Protein AF-A0A7C7NBB6-F1 (afdb_monomer)

Sequence (116 aa):
MSGETFSNTNQTSFDSERSFGDFLKWRVTRKEPKTVQIETSDQWKQLGEQSKNYAVWIGHSTYLLNNGDLTILTDPVFSKRASPFSWAGPKRLIAPAISLEELPDIDVITVSHNHY

Secondary structure (DSSP, 8-state):
---------S--TT-----HHHHHHHHHH--PPP-PPPPPP-GGGG--TT--SEEEEEETTEEEEE-SS-EEEES---SSBSSSSSSSSPBPSS--SS-GGG----SEEE---S--

Radius of gyration: 19.9 Å; Cα contacts (8 Å, |Δi|>4): 114; chains: 1; bounding box: 54×22×52 Å

Nearest PDB structures (foldseek):
  4qn9-assembly1_A  TM=8.703E-01  e=1.003E-05  Homo sapiens
  8pc4-assembly1_A  TM=6.330E-01  e=1.842E-05  Homo sapiens

Foldseek 3Di:
DDPDDDDPPPPPPVPPPQDVVNVVCCVVPPDPPDPDPDDQDPVCVVDDPQDAQDWDQQDDQWIFGHHRPFTETEQDDQQQAQDPDNPDHDGDPDHGSAHPVRDDDHPYYDYPDDGD

Structure (mmCIF, N/CA/C/O backbone):
data_AF-A0A7C7NBB6-F1
#
_entry.id   AF-A0A7C7NBB6-F1
#
loop_
_atom_site.group_PDB
_atom_site.id
_atom_site.type_symbol
_atom_site.label_atom_id
_atom_site.label_alt_id
_atom_site.label_comp_id
_atom_site.label_asym_id
_atom_site.label_entity_id
_atom_site.label_seq_id
_atom_site.pdbx_PDB_ins_code
_atom_site.Cartn_x
_atom_site.Cartn_y
_atom_site.Cartn_z
_atom_site.occupancy
_atom_site.B_iso_or_equiv
_atom_site.auth_seq_id
_atom_site.auth_comp_id
_atom_site.auth_asym_id
_atom_site.auth_atom_id
_atom_site.pdbx_PDB_model_num
ATOM 1 N N . MET A 1 1 ? -35.848 -4.047 -24.279 1.00 44.53 1 MET A N 1
ATOM 2 C CA . MET A 1 1 ? -34.780 -3.028 -24.277 1.00 44.53 1 MET A CA 1
ATOM 3 C C . MET A 1 1 ? -33.620 -3.636 -25.039 1.00 44.53 1 MET A C 1
ATOM 5 O O . MET A 1 1 ? -33.182 -4.717 -24.668 1.00 44.53 1 MET A O 1
ATOM 9 N N . SER A 1 2 ? -33.287 -3.064 -26.194 1.00 47.69 2 SER A N 1
ATOM 10 C CA . SER A 1 2 ? -32.276 -3.581 -27.119 1.00 47.69 2 SER A CA 1
ATOM 11 C C . SER A 1 2 ? -30.909 -3.608 -26.444 1.00 47.69 2 SER A C 1
ATOM 13 O O . SER A 1 2 ? -30.524 -2.630 -25.812 1.00 47.69 2 SER A O 1
ATOM 15 N N . GLY A 1 3 ? -30.196 -4.729 -26.562 1.00 54.75 3 GLY A N 1
ATOM 16 C CA . GLY A 1 3 ? -28.809 -4.838 -26.122 1.00 54.75 3 GLY A CA 1
ATOM 17 C C . GLY A 1 3 ? -27.934 -3.950 -26.993 1.00 54.75 3 GLY A C 1
ATOM 18 O O . GLY A 1 3 ? -27.532 -4.347 -28.084 1.00 54.75 3 GLY A O 1
ATOM 19 N N . GLU A 1 4 ? -27.692 -2.728 -26.540 1.00 66.62 4 GLU A N 1
ATOM 20 C CA . GLU A 1 4 ? -26.722 -1.850 -27.172 1.00 66.62 4 GLU A CA 1
ATOM 21 C C . GLU A 1 4 ? -25.325 -2.430 -26.943 1.00 66.62 4 GLU A C 1
ATOM 23 O O . GLU A 1 4 ? -24.928 -2.752 -25.822 1.00 66.62 4 GLU A O 1
ATOM 28 N N . THR A 1 5 ? -24.584 -2.614 -28.035 1.00 64.56 5 THR A N 1
ATOM 29 C CA . THR A 1 5 ? -23.168 -2.966 -27.964 1.00 64.56 5 THR A CA 1
ATOM 30 C C . THR A 1 5 ? -22.423 -1.696 -27.583 1.00 64.56 5 THR A C 1
ATOM 32 O O . THR A 1 5 ? -22.397 -0.738 -28.353 1.00 64.56 5 THR A O 1
ATOM 35 N N . PHE A 1 6 ? -21.844 -1.669 -26.385 1.00 64.31 6 PHE A N 1
ATOM 36 C CA . PHE A 1 6 ? -20.978 -0.576 -25.959 1.00 64.31 6 PHE A CA 1
ATOM 37 C C . PHE A 1 6 ? -19.737 -0.538 -26.864 1.00 64.31 6 PHE A C 1
ATOM 39 O O . PHE A 1 6 ? -18.914 -1.452 -26.838 1.00 64.31 6 PHE A O 1
ATOM 46 N N . SER A 1 7 ? -19.608 0.512 -27.676 1.00 63.19 7 SER A N 1
ATOM 47 C CA . SER A 1 7 ? -18.369 0.837 -28.384 1.00 63.19 7 SER A CA 1
ATOM 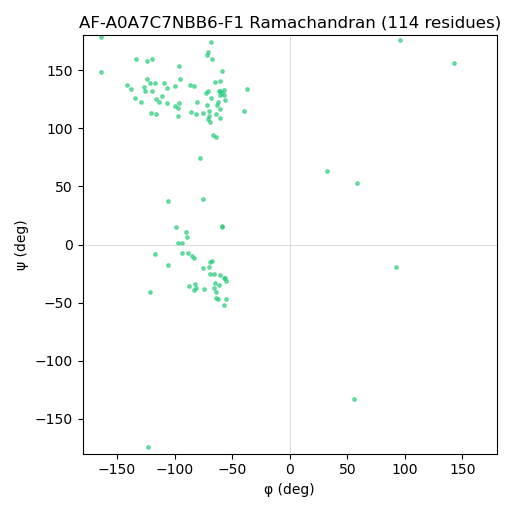48 C C . SER A 1 7 ? -17.629 1.875 -27.557 1.00 63.19 7 SER A C 1
ATOM 50 O O . SER A 1 7 ? -18.174 2.940 -27.281 1.00 63.19 7 SER A O 1
ATOM 52 N N . ASN A 1 8 ? -16.398 1.571 -27.151 1.00 55.88 8 ASN A N 1
ATOM 53 C CA . ASN A 1 8 ? -15.579 2.502 -26.386 1.00 55.88 8 ASN A CA 1
ATOM 54 C C . ASN A 1 8 ? -15.346 3.782 -27.215 1.00 55.88 8 ASN A C 1
ATOM 56 O O . ASN A 1 8 ? -14.658 3.743 -28.232 1.00 55.88 8 ASN A O 1
ATOM 60 N N . THR A 1 9 ? -15.969 4.895 -26.819 1.00 57.78 9 THR A N 1
ATOM 61 C CA . THR A 1 9 ? -15.838 6.205 -27.483 1.00 57.78 9 THR A CA 1
ATOM 62 C C . THR A 1 9 ? -14.609 6.978 -27.030 1.00 57.78 9 THR A C 1
ATOM 64 O O . THR A 1 9 ? -14.249 7.965 -27.668 1.00 57.78 9 THR A O 1
ATOM 67 N N . ASN A 1 10 ? -13.937 6.536 -25.963 1.00 51.19 10 ASN A N 1
ATOM 68 C CA . ASN A 1 10 ? -12.560 6.943 -25.771 1.00 51.19 10 ASN A CA 1
ATOM 69 C C . ASN A 1 10 ? -11.773 6.217 -26.853 1.00 51.19 10 ASN A C 1
ATOM 71 O O . ASN A 1 10 ? -11.587 5.000 -26.770 1.00 51.19 10 ASN A O 1
ATOM 75 N N . GLN A 1 11 ? -11.306 6.967 -27.857 1.00 49.34 11 GLN A N 1
ATOM 76 C CA . GLN A 1 11 ? -10.071 6.600 -28.538 1.00 49.34 11 GLN A CA 1
ATOM 77 C C . GLN A 1 11 ? -9.136 6.110 -27.447 1.00 49.34 11 GLN A C 1
ATOM 79 O O . GLN A 1 11 ? -8.861 6.801 -26.462 1.00 49.34 11 GLN A O 1
ATOM 84 N N . THR A 1 12 ? -8.827 4.830 -27.549 1.00 48.12 12 THR A N 1
ATOM 85 C CA . THR A 1 12 ? -7.961 4.111 -26.648 1.00 48.12 12 THR A CA 1
ATOM 86 C C . THR A 1 12 ? -6.825 5.019 -26.209 1.00 48.12 12 THR A C 1
ATOM 88 O O . THR A 1 12 ? -6.147 5.601 -27.052 1.00 48.12 12 THR A O 1
ATOM 91 N N . SER A 1 13 ? -6.528 5.059 -24.914 1.00 45.78 13 SER A N 1
ATOM 92 C CA . SER A 1 13 ? -5.304 5.652 -24.352 1.00 45.78 13 SER A CA 1
ATOM 93 C C . SER A 1 13 ? -4.002 5.003 -24.885 1.00 45.78 13 SER A C 1
ATOM 95 O O . SER A 1 13 ? -2.933 5.179 -24.311 1.00 45.78 13 SER A O 1
ATOM 97 N N . PHE A 1 14 ? -4.106 4.242 -25.978 1.00 45.81 14 PHE A N 1
ATOM 98 C CA . PHE A 1 14 ? -3.072 3.692 -26.835 1.00 45.81 14 PHE A CA 1
ATOM 99 C C . PHE A 1 14 ? -2.743 4.587 -28.046 1.00 45.81 14 PHE A C 1
ATOM 101 O O . PHE A 1 14 ? -1.816 4.247 -28.772 1.00 45.81 14 PHE A O 1
ATOM 108 N N . ASP A 1 15 ? -3.370 5.759 -28.215 1.00 46.84 15 ASP A N 1
ATOM 109 C CA . ASP A 1 15 ? -2.810 6.853 -29.036 1.00 46.84 15 ASP A CA 1
ATOM 110 C C . ASP A 1 15 ? -1.669 7.571 -28.292 1.00 46.84 15 ASP A C 1
ATOM 112 O O . ASP A 1 15 ? -1.504 8.791 -28.337 1.00 46.84 15 ASP A O 1
ATOM 116 N N . SER A 1 16 ? -0.832 6.821 -27.567 1.00 55.62 16 SER A N 1
ATOM 117 C CA . SER A 1 16 ? 0.473 7.357 -27.231 1.00 55.62 16 SER A CA 1
ATOM 118 C C . SER A 1 16 ? 1.247 7.413 -28.545 1.00 55.62 16 SER A C 1
ATOM 120 O O . SER A 1 16 ? 1.736 6.390 -29.017 1.00 55.62 16 SER A O 1
ATOM 122 N N . GLU A 1 17 ? 1.426 8.603 -29.111 1.00 62.25 17 GLU A N 1
ATOM 123 C CA . GLU A 1 17 ? 2.364 8.890 -30.213 1.00 62.25 17 GLU A CA 1
ATOM 124 C C . GLU A 1 17 ? 3.840 8.555 -29.865 1.00 62.25 17 GLU A C 1
ATOM 126 O O . GLU A 1 17 ? 4.781 9.027 -30.496 1.00 62.25 17 GLU A O 1
ATOM 131 N N . ARG A 1 18 ? 4.081 7.778 -28.805 1.00 66.81 18 ARG A N 1
ATOM 132 C CA . ARG A 1 18 ? 5.385 7.379 -28.296 1.00 66.81 18 ARG A CA 1
ATOM 133 C C . ARG A 1 18 ? 5.696 5.995 -28.841 1.00 66.81 18 ARG A C 1
ATOM 135 O O . ARG A 1 18 ? 5.097 4.998 -28.447 1.00 66.81 18 ARG A O 1
ATOM 142 N N . SER A 1 19 ? 6.670 5.934 -29.733 1.00 82.56 19 SER A N 1
ATOM 143 C CA . SER A 1 19 ? 7.164 4.677 -30.279 1.00 82.56 19 SER A CA 1
ATOM 144 C C . SER A 1 19 ? 7.957 3.879 -29.234 1.00 82.56 19 SER A C 1
ATOM 146 O O . SER A 1 19 ? 8.444 4.408 -28.230 1.00 82.56 19 SER A O 1
ATOM 148 N N . PHE A 1 20 ? 8.201 2.596 -29.514 1.00 81.12 20 PHE A N 1
ATOM 149 C CA . PHE A 1 20 ? 9.175 1.803 -28.753 1.00 81.12 20 PHE A CA 1
ATOM 150 C C . PHE A 1 20 ? 10.574 2.455 -28.739 1.00 81.12 20 PHE A C 1
ATOM 152 O O . PHE A 1 20 ? 11.308 2.347 -27.755 1.00 81.12 20 PHE A O 1
ATOM 159 N N . GLY A 1 21 ? 10.927 3.178 -29.809 1.00 86.31 21 GLY A N 1
ATOM 160 C CA . GLY A 1 21 ? 12.150 3.973 -29.887 1.00 86.31 21 GLY A CA 1
ATOM 161 C C . GLY A 1 21 ? 12.169 5.117 -28.874 1.00 86.31 21 GLY A C 1
ATOM 162 O O . GLY A 1 21 ? 13.183 5.318 -28.208 1.00 86.31 21 GLY A O 1
ATOM 163 N N . ASP A 1 22 ? 11.042 5.805 -28.681 1.00 83.94 22 ASP A N 1
ATOM 164 C CA . ASP A 1 22 ? 10.905 6.856 -27.666 1.00 83.94 22 ASP A CA 1
ATOM 165 C C . ASP A 1 22 ? 11.008 6.296 -26.250 1.00 83.94 22 ASP A C 1
ATOM 167 O O . ASP A 1 22 ? 11.645 6.908 -25.391 1.00 83.94 22 ASP A O 1
ATOM 171 N N . PHE A 1 23 ? 10.459 5.102 -26.015 1.00 81.69 23 PHE A N 1
ATOM 172 C CA . PHE A 1 23 ? 10.635 4.386 -24.754 1.00 81.69 23 PHE A CA 1
ATOM 173 C C . PHE A 1 23 ? 12.107 4.028 -24.498 1.00 81.69 23 PHE A C 1
ATOM 175 O O . PHE A 1 23 ? 12.622 4.277 -23.404 1.00 81.69 23 PHE A O 1
ATOM 182 N N . LEU A 1 24 ? 12.813 3.477 -25.494 1.00 87.31 24 LEU A N 1
ATOM 183 C CA . LEU A 1 24 ? 14.234 3.138 -25.364 1.00 87.31 24 LEU A CA 1
ATOM 184 C C . LEU A 1 24 ? 15.092 4.384 -25.142 1.00 87.31 24 LEU A C 1
ATOM 186 O O . LEU A 1 24 ? 15.931 4.392 -24.241 1.00 87.31 24 LEU A O 1
ATOM 190 N N . LYS A 1 25 ? 14.849 5.439 -25.926 1.00 87.38 25 LYS A N 1
ATOM 191 C CA . LYS A 1 25 ? 15.519 6.733 -25.798 1.00 87.38 25 LYS A CA 1
ATOM 192 C C . LYS A 1 25 ? 15.313 7.291 -24.399 1.00 87.38 25 LYS A C 1
ATOM 194 O O . LYS A 1 25 ? 16.300 7.554 -23.726 1.00 87.38 25 LYS A O 1
ATOM 199 N N . TRP A 1 26 ? 14.070 7.366 -23.917 1.00 86.00 26 TRP A N 1
ATOM 200 C CA . TRP A 1 26 ? 13.773 7.782 -22.545 1.00 86.00 26 TRP A CA 1
ATOM 201 C C . TRP A 1 26 ? 14.516 6.930 -21.517 1.00 86.00 26 TRP A C 1
ATOM 203 O O . TRP A 1 26 ? 15.145 7.475 -20.616 1.00 86.00 26 TRP A O 1
ATOM 213 N N . ARG A 1 27 ? 14.507 5.602 -21.657 1.00 83.25 27 ARG A N 1
ATOM 214 C CA . ARG A 1 27 ? 15.165 4.709 -20.696 1.00 83.25 27 ARG A CA 1
ATOM 215 C C . ARG A 1 27 ? 16.676 4.940 -20.615 1.00 83.25 27 ARG A C 1
ATOM 217 O O . ARG A 1 27 ? 17.231 4.802 -19.531 1.00 83.25 27 ARG A O 1
ATOM 224 N N . VAL A 1 28 ? 17.322 5.284 -21.730 1.00 86.56 28 VAL A N 1
ATOM 225 C CA . VAL A 1 28 ? 18.770 5.547 -21.802 1.00 86.56 28 VAL A CA 1
ATOM 226 C C . VAL A 1 28 ? 19.113 6.977 -21.384 1.00 86.56 28 VAL A C 1
ATOM 228 O O . VAL A 1 28 ? 20.115 7.193 -20.712 1.00 86.56 28 VAL A O 1
ATOM 231 N N . THR A 1 29 ? 18.296 7.961 -21.767 1.00 87.88 29 THR A N 1
ATOM 232 C CA . THR A 1 29 ? 18.584 9.383 -21.527 1.00 87.88 29 THR A CA 1
ATOM 233 C C . THR A 1 29 ? 17.967 9.922 -20.243 1.00 87.88 29 THR A C 1
ATOM 235 O O . THR A 1 29 ? 18.209 11.081 -19.902 1.00 87.88 29 THR A O 1
ATOM 238 N N . ARG A 1 30 ? 17.129 9.146 -19.539 1.00 80.94 30 ARG A N 1
ATOM 239 C CA . ARG A 1 30 ? 16.526 9.599 -18.283 1.00 80.94 30 ARG A CA 1
ATOM 240 C C . ARG A 1 30 ? 17.633 9.933 -17.290 1.00 80.94 30 ARG A C 1
ATOM 242 O O . ARG A 1 30 ? 18.537 9.140 -17.038 1.00 80.94 30 ARG A O 1
ATOM 249 N N . LYS A 1 31 ? 17.532 11.111 -16.687 1.00 79.62 31 LYS A N 1
ATOM 250 C CA . LYS A 1 31 ? 18.347 11.450 -15.529 1.00 79.62 31 LYS A CA 1
ATOM 251 C C . LYS A 1 31 ? 17.845 10.600 -14.372 1.00 79.62 31 LYS A C 1
ATOM 253 O O . LYS A 1 31 ? 16.690 10.747 -13.972 1.00 79.62 31 LYS A O 1
ATOM 258 N N . GLU A 1 32 ? 18.676 9.691 -13.874 1.00 72.25 32 GLU A N 1
ATOM 259 C CA . GLU A 1 32 ? 18.290 8.908 -12.706 1.00 72.25 32 GLU A CA 1
ATOM 260 C C . GLU A 1 32 ? 18.036 9.864 -11.534 1.00 72.25 32 GLU A C 1
ATOM 262 O O . GLU A 1 32 ? 18.863 10.750 -11.272 1.00 72.25 32 GLU A O 1
ATOM 267 N N . PRO A 1 33 ? 16.878 9.753 -10.860 1.00 69.06 33 PRO A N 1
ATOM 268 C CA . PRO A 1 33 ? 16.637 10.551 -9.677 1.00 69.06 33 PRO A CA 1
ATOM 269 C C . PRO A 1 33 ? 17.717 10.200 -8.656 1.00 69.06 33 PRO A C 1
ATOM 271 O O . PRO A 1 33 ? 17.988 9.024 -8.407 1.00 69.06 33 PRO A O 1
ATOM 274 N N . LYS A 1 34 ? 18.344 11.221 -8.062 1.00 72.75 34 LYS A N 1
ATOM 275 C CA . LYS A 1 34 ? 19.189 10.989 -6.892 1.00 72.75 34 LYS A CA 1
ATOM 276 C C . LYS A 1 34 ? 18.287 10.393 -5.823 1.00 72.75 34 LYS A C 1
ATOM 278 O O . LYS A 1 34 ? 17.332 11.042 -5.402 1.00 72.75 34 LYS A O 1
ATOM 283 N N . THR A 1 35 ? 18.575 9.163 -5.424 1.00 66.19 35 THR A N 1
ATOM 284 C CA . THR A 1 35 ? 17.914 8.506 -4.304 1.00 66.19 35 THR A CA 1
ATOM 285 C C . THR A 1 35 ? 18.257 9.284 -3.043 1.00 66.19 35 THR A C 1
ATOM 287 O O . THR A 1 35 ? 19.294 9.079 -2.420 1.00 66.19 35 THR A O 1
ATOM 290 N N . VAL A 1 36 ? 17.396 10.233 -2.693 1.00 70.62 36 VAL A N 1
ATOM 291 C CA . VAL A 1 36 ? 17.338 10.770 -1.341 1.00 70.62 36 VAL A CA 1
ATOM 292 C C . VAL A 1 36 ? 16.719 9.679 -0.484 1.00 70.62 36 VAL A C 1
ATOM 294 O O . VAL A 1 36 ? 15.628 9.189 -0.783 1.00 70.62 36 VAL A O 1
ATOM 297 N N . GLN A 1 37 ? 17.463 9.218 0.518 1.00 68.31 37 GLN A N 1
ATOM 298 C CA . GLN A 1 37 ? 16.890 8.322 1.508 1.00 68.31 37 GLN A CA 1
ATOM 299 C C . GLN A 1 37 ? 15.784 9.095 2.217 1.00 68.31 37 GLN A C 1
ATOM 301 O O . GLN A 1 37 ? 16.021 10.189 2.723 1.00 68.31 37 GLN A O 1
ATOM 306 N N . ILE A 1 38 ? 14.571 8.556 2.184 1.00 74.69 38 ILE A N 1
ATOM 307 C CA . ILE A 1 38 ? 13.510 9.051 3.047 1.00 74.69 38 ILE A CA 1
ATOM 308 C C . ILE A 1 38 ? 13.768 8.410 4.402 1.00 74.69 38 ILE A C 1
ATOM 310 O O . ILE A 1 38 ? 13.870 7.185 4.486 1.00 74.69 38 ILE A O 1
ATOM 314 N N . GLU A 1 39 ? 13.924 9.230 5.434 1.00 78.31 39 GLU A N 1
ATOM 315 C CA . GLU A 1 39 ? 14.035 8.731 6.798 1.00 78.31 39 GLU A CA 1
ATOM 316 C C . GLU A 1 39 ? 12.732 8.021 7.169 1.00 78.31 39 GLU A C 1
ATOM 318 O O . GLU A 1 39 ? 11.644 8.600 7.122 1.00 78.31 39 GLU A O 1
ATOM 323 N N . THR A 1 40 ? 12.836 6.737 7.493 1.00 80.88 40 THR A N 1
ATOM 324 C CA . THR A 1 40 ? 11.711 5.948 7.988 1.00 80.88 40 THR A CA 1
ATOM 325 C C . THR A 1 40 ? 11.565 6.173 9.486 1.00 80.88 40 THR A C 1
ATOM 327 O O . THR A 1 40 ? 12.554 6.157 10.217 1.00 80.88 40 THR A O 1
ATOM 330 N N . SER A 1 41 ? 10.331 6.358 9.948 1.00 86.00 41 SER A N 1
ATOM 331 C CA . SER A 1 41 ? 10.016 6.520 11.366 1.00 86.00 41 SER A CA 1
ATOM 332 C C . SER A 1 41 ? 9.507 5.209 11.957 1.00 86.00 41 SER A C 1
ATOM 334 O O . SER A 1 41 ? 8.638 4.565 11.376 1.00 86.00 41 SER A O 1
ATOM 336 N N . ASP A 1 42 ? 9.992 4.871 13.150 1.00 90.31 42 ASP A N 1
ATOM 337 C CA . ASP A 1 42 ? 9.520 3.738 13.954 1.00 90.31 42 ASP A CA 1
ATOM 338 C C . A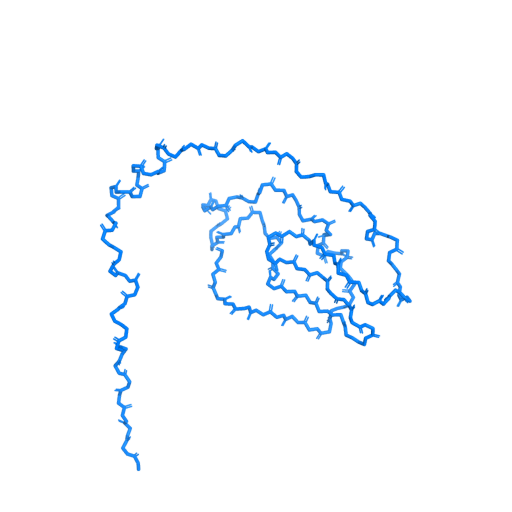SP A 1 42 ? 8.363 4.116 14.899 1.00 90.31 42 ASP A C 1
ATOM 340 O O . ASP A 1 42 ? 7.931 3.305 15.715 1.00 90.31 42 ASP A O 1
ATOM 344 N N . GLN A 1 43 ? 7.833 5.343 14.810 1.00 91.00 43 GLN A N 1
ATOM 345 C CA . GLN A 1 43 ? 6.741 5.817 15.675 1.00 91.00 43 GLN A CA 1
ATOM 346 C C . GLN A 1 43 ? 5.488 4.939 15.601 1.00 91.00 43 GLN A C 1
ATOM 348 O O . GLN A 1 43 ? 4.769 4.824 16.590 1.00 91.00 43 GLN A O 1
ATOM 353 N N . TRP A 1 44 ? 5.247 4.280 14.466 1.00 92.19 44 TRP A N 1
ATOM 354 C CA . TRP A 1 44 ? 4.119 3.365 14.310 1.00 92.19 44 TRP A CA 1
ATOM 355 C C . TRP A 1 44 ? 4.177 2.184 15.292 1.00 92.19 44 TRP A C 1
ATOM 357 O O . TRP A 1 44 ? 3.131 1.690 15.688 1.00 92.19 44 TRP A O 1
ATOM 367 N N . LYS A 1 45 ? 5.368 1.784 15.767 1.00 91.88 45 LYS A N 1
ATOM 368 C CA . LYS A 1 45 ? 5.537 0.714 16.769 1.00 91.88 45 LYS A CA 1
ATOM 369 C C . LYS A 1 45 ? 4.980 1.084 18.146 1.00 91.88 45 LYS A C 1
ATOM 371 O O . LYS A 1 45 ? 4.853 0.225 19.008 1.00 91.88 45 LYS A O 1
ATOM 376 N N . GLN A 1 46 ? 4.695 2.367 18.375 1.00 92.06 46 GLN A N 1
ATOM 377 C CA . GLN A 1 46 ? 4.047 2.849 19.597 1.00 92.06 46 GLN A CA 1
ATOM 378 C C . GLN A 1 46 ? 2.519 2.738 19.518 1.00 92.06 46 GLN A C 1
ATOM 380 O O . GLN A 1 46 ? 1.844 2.943 20.527 1.00 92.06 46 GLN A O 1
ATOM 385 N N . LEU A 1 47 ? 1.969 2.437 18.336 1.00 91.12 47 LEU A N 1
ATOM 386 C CA . LEU A 1 47 ? 0.550 2.160 18.172 1.00 91.12 47 LEU A CA 1
ATOM 387 C C . LEU A 1 47 ? 0.248 0.783 18.770 1.00 91.12 47 LEU A C 1
ATOM 389 O O . LEU A 1 47 ? 0.934 -0.194 18.485 1.00 91.12 47 LEU A O 1
ATOM 393 N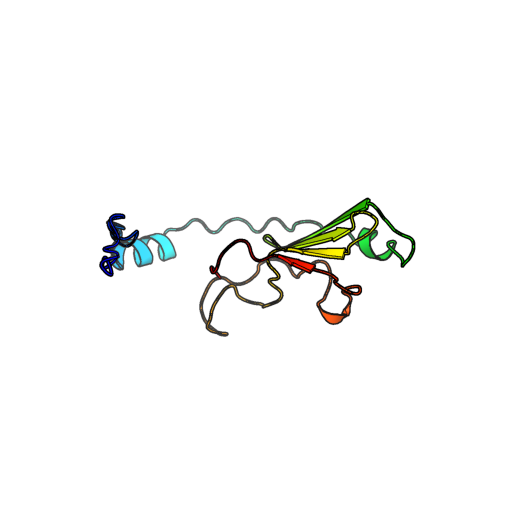 N . GLY A 1 48 ? -0.778 0.719 19.611 1.00 85.50 48 GLY A N 1
ATOM 394 C CA . GLY A 1 48 ? -1.291 -0.523 20.184 1.00 85.50 48 GLY A CA 1
ATOM 395 C C . GLY A 1 48 ? -2.771 -0.704 19.866 1.00 85.50 48 GLY A C 1
ATOM 396 O O . GLY A 1 48 ? -3.373 0.119 19.182 1.00 85.50 48 GLY A O 1
ATOM 397 N N . GLU A 1 49 ? -3.388 -1.741 20.432 1.00 81.94 49 GLU A N 1
ATOM 398 C CA . GLU A 1 49 ? -4.813 -2.059 20.218 1.00 81.94 49 GLU A CA 1
ATOM 399 C C . GLU A 1 49 ? -5.766 -0.902 20.568 1.00 81.94 49 GLU A C 1
ATOM 401 O O . GLU A 1 49 ? -6.847 -0.778 20.003 1.00 81.94 49 GLU A O 1
ATOM 406 N N . GLN A 1 50 ? -5.370 -0.040 21.508 1.00 87.12 50 GLN A N 1
ATOM 407 C CA . GLN A 1 50 ? -6.176 1.101 21.955 1.00 87.12 50 GLN A CA 1
ATOM 408 C C . GLN A 1 50 ? -5.939 2.373 21.126 1.00 87.12 50 GLN A C 1
ATOM 410 O O . GLN A 1 50 ? -6.626 3.377 21.325 1.00 87.12 50 GLN A O 1
ATOM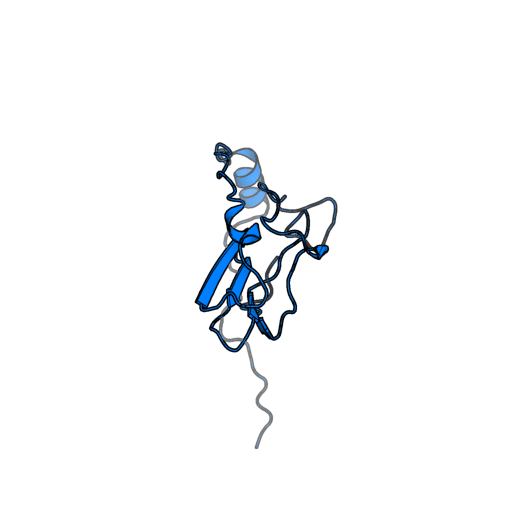 415 N N . SER A 1 51 ? -4.953 2.370 20.225 1.00 93.62 51 SER A N 1
ATOM 416 C CA . SER A 1 51 ? -4.653 3.521 19.379 1.00 93.62 51 SER A CA 1
ATOM 417 C C . SER A 1 51 ? -5.745 3.705 18.331 1.00 93.62 51 SER A C 1
ATOM 419 O O . SER A 1 51 ? -6.135 2.769 17.643 1.00 93.62 51 SER A O 1
ATOM 421 N N . LYS A 1 52 ? -6.225 4.942 18.194 1.00 95.19 52 LYS A N 1
ATOM 422 C CA . LYS A 1 52 ? -7.296 5.323 17.269 1.00 95.19 52 LYS A CA 1
ATOM 423 C C . LYS A 1 52 ? -6.916 6.586 16.514 1.00 95.19 52 LYS A C 1
ATOM 425 O O . LYS A 1 52 ? -6.094 7.359 17.005 1.00 95.19 52 LYS A O 1
ATOM 430 N N . ASN A 1 53 ? -7.566 6.829 15.378 1.00 96.75 53 ASN A N 1
ATOM 431 C CA . ASN A 1 53 ? -7.414 8.066 14.601 1.00 96.75 53 ASN A CA 1
ATOM 432 C C . ASN A 1 53 ? -5.965 8.319 14.169 1.00 96.75 53 ASN A C 1
ATOM 434 O O . ASN A 1 53 ? -5.403 9.386 14.422 1.00 96.75 53 ASN A O 1
ATOM 438 N N . TYR A 1 54 ? -5.353 7.324 13.532 1.00 96.50 54 TYR A N 1
ATOM 439 C CA . TYR A 1 54 ? -3.985 7.417 13.037 1.00 96.50 54 TYR A CA 1
ATOM 440 C C . TYR A 1 54 ? -3.905 7.117 11.542 1.00 96.50 54 TYR A C 1
ATOM 442 O O . TYR A 1 54 ? -4.758 6.444 10.962 1.00 96.50 54 TYR A O 1
ATOM 450 N N . ALA A 1 55 ? -2.835 7.614 10.930 1.00 97.00 55 ALA A N 1
ATOM 451 C CA . ALA A 1 55 ? -2.452 7.299 9.567 1.00 97.00 55 ALA A CA 1
ATOM 452 C C . ALA A 1 55 ? -0.952 7.006 9.538 1.00 97.00 55 ALA A C 1
ATOM 454 O O . ALA A 1 55 ? -0.148 7.826 9.983 1.00 97.00 55 ALA A O 1
ATOM 455 N N . VAL A 1 56 ? -0.579 5.849 9.000 1.00 96.88 56 VAL A N 1
ATOM 456 C CA . VAL A 1 56 ? 0.813 5.466 8.774 1.00 96.88 56 VAL A CA 1
ATOM 457 C C . VAL A 1 56 ? 1.032 5.310 7.282 1.00 96.88 56 VAL A C 1
ATOM 459 O O . VAL A 1 56 ? 0.333 4.554 6.607 1.00 96.88 56 VAL A O 1
ATOM 462 N N . TRP A 1 57 ? 2.024 6.020 6.758 1.00 96.19 57 TRP A N 1
ATOM 463 C CA . TRP A 1 57 ? 2.475 5.809 5.393 1.00 96.19 57 TRP A CA 1
ATOM 464 C C . TRP A 1 57 ? 3.429 4.615 5.349 1.00 96.19 57 TRP A C 1
ATOM 466 O O . TRP A 1 57 ? 4.535 4.677 5.884 1.00 96.19 57 TRP A O 1
ATOM 476 N N . ILE A 1 58 ? 2.996 3.525 4.715 1.00 95.75 58 ILE A N 1
ATOM 477 C CA . ILE A 1 58 ? 3.811 2.314 4.557 1.00 95.75 58 ILE A CA 1
ATOM 478 C C . ILE A 1 58 ? 4.760 2.468 3.363 1.00 95.75 58 ILE A C 1
ATOM 480 O O . ILE A 1 58 ? 5.888 1.977 3.396 1.00 95.75 58 ILE A O 1
ATOM 484 N N . GLY A 1 59 ? 4.322 3.165 2.313 1.00 93.62 59 GLY A N 1
ATOM 485 C CA . GLY A 1 59 ? 5.115 3.455 1.120 1.00 93.62 59 GLY A CA 1
ATOM 486 C C . GLY A 1 59 ? 4.280 3.395 -0.158 1.00 93.62 59 GLY A C 1
ATOM 487 O O . GLY A 1 59 ? 3.264 2.713 -0.214 1.00 93.62 59 GLY A O 1
ATOM 488 N N . HIS A 1 60 ? 4.721 4.082 -1.219 1.00 93.06 60 HIS A N 1
ATOM 489 C CA . HIS A 1 60 ? 3.926 4.255 -2.448 1.00 93.06 60 HIS A CA 1
ATOM 490 C C . HIS A 1 60 ? 2.555 4.893 -2.128 1.00 93.06 60 HIS A C 1
ATOM 492 O O . HIS A 1 60 ? 2.526 5.874 -1.385 1.00 93.06 60 HIS A O 1
ATOM 498 N N . SER A 1 61 ? 1.450 4.359 -2.652 1.00 95.69 61 SER A N 1
ATOM 499 C CA . SER A 1 61 ? 0.072 4.715 -2.282 1.00 95.69 61 SER A CA 1
ATOM 500 C C . SER A 1 61 ? -0.494 3.861 -1.135 1.00 95.69 61 SER A C 1
ATOM 502 O O . SER A 1 61 ? -1.688 3.940 -0.846 1.00 95.69 61 SER A O 1
ATOM 504 N N . THR A 1 62 ? 0.345 3.068 -0.455 1.00 97.50 62 THR A N 1
ATOM 505 C CA . THR A 1 62 ? -0.073 2.231 0.672 1.00 97.50 62 THR A CA 1
ATOM 506 C C . THR A 1 62 ? -0.049 3.007 1.986 1.00 97.50 62 THR A C 1
ATOM 508 O O . THR A 1 62 ? 1.015 3.385 2.492 1.00 97.50 62 THR A O 1
ATOM 511 N N . TYR A 1 63 ? -1.235 3.202 2.555 1.00 97.88 63 TYR A N 1
ATOM 512 C CA . TYR A 1 63 ? -1.457 3.773 3.876 1.00 97.88 63 TYR A CA 1
ATOM 513 C C . TYR A 1 63 ? -2.218 2.783 4.751 1.00 97.88 63 TYR A C 1
ATOM 515 O O . TYR A 1 63 ? -3.169 2.148 4.295 1.00 97.88 63 TYR A O 1
ATOM 523 N N . LEU A 1 64 ? -1.810 2.699 6.015 1.00 98.00 64 LEU A N 1
ATOM 524 C CA . LEU A 1 64 ? -2.589 2.092 7.085 1.00 98.00 64 LEU A CA 1
ATOM 525 C C . LEU A 1 64 ? -3.323 3.212 7.817 1.00 98.00 64 LEU A C 1
ATOM 527 O O . LEU A 1 64 ? -2.692 4.104 8.387 1.00 98.00 64 LEU A O 1
ATOM 531 N N . LEU A 1 65 ? -4.646 3.178 7.781 1.00 97.94 65 LEU A N 1
ATOM 532 C CA . LEU A 1 65 ? -5.510 4.173 8.398 1.00 97.94 65 LEU A CA 1
ATOM 533 C C . LEU A 1 65 ? -6.347 3.497 9.476 1.00 97.94 65 LEU A C 1
ATOM 535 O O . LEU A 1 65 ? -6.874 2.414 9.257 1.00 97.94 65 LEU A O 1
ATOM 539 N N . ASN A 1 66 ? -6.530 4.157 10.609 1.00 97.50 66 ASN A N 1
ATOM 540 C CA . ASN A 1 66 ? -7.525 3.761 11.592 1.00 97.50 66 ASN A CA 1
ATOM 541 C C . ASN A 1 66 ? -8.360 4.986 11.950 1.00 97.50 66 ASN A C 1
ATOM 543 O O . ASN A 1 66 ? -7.810 5.995 12.388 1.00 97.50 66 ASN A O 1
ATOM 547 N N . ASN A 1 67 ? -9.676 4.910 11.762 1.00 95.81 67 ASN A N 1
ATOM 548 C CA . ASN A 1 67 ? -10.601 6.016 12.045 1.00 95.81 67 ASN A CA 1
ATOM 549 C C . ASN A 1 67 ? -11.318 5.875 13.404 1.00 95.81 67 ASN A C 1
ATOM 551 O O . ASN A 1 67 ? -12.330 6.528 13.637 1.00 95.81 67 ASN A O 1
ATOM 555 N N . GLY A 1 68 ? -10.819 4.999 14.279 1.00 95.44 68 GLY A N 1
ATOM 556 C CA . GLY A 1 68 ? -11.398 4.689 15.584 1.00 95.44 68 GLY A CA 1
ATOM 557 C C . GLY A 1 68 ? -12.375 3.514 15.599 1.00 95.44 68 GLY A C 1
ATOM 558 O O . GLY A 1 68 ? -12.559 2.935 16.677 1.00 95.44 68 GLY A O 1
ATOM 559 N N . ASP A 1 69 ? -12.909 3.145 14.432 1.00 95.00 69 ASP A N 1
ATOM 560 C CA . ASP A 1 69 ? -13.878 2.058 14.255 1.00 95.00 69 ASP A CA 1
ATOM 561 C C . ASP A 1 69 ? -13.374 0.975 13.293 1.00 95.00 69 ASP A C 1
ATOM 563 O O . ASP A 1 69 ? -13.564 -0.207 13.556 1.00 95.00 69 ASP A O 1
ATOM 567 N N . LEU A 1 70 ? -12.726 1.376 12.196 1.00 97.00 70 LEU A N 1
ATOM 568 C CA . LEU A 1 70 ? -12.191 0.499 11.158 1.00 97.00 70 LEU A CA 1
ATOM 569 C C . LEU A 1 70 ? -10.699 0.746 10.954 1.00 97.00 70 LEU A C 1
ATOM 571 O O . LEU A 1 70 ? -10.239 1.895 10.927 1.00 97.00 70 LEU A O 1
ATOM 575 N N . THR A 1 71 ? -9.979 -0.339 10.702 1.00 97.56 71 THR A N 1
ATOM 576 C CA . THR A 1 71 ? -8.612 -0.345 10.193 1.00 97.56 71 THR A CA 1
ATOM 577 C C . THR A 1 71 ? -8.631 -0.614 8.688 1.00 97.56 71 THR A C 1
ATOM 579 O O . THR A 1 71 ? -9.121 -1.639 8.214 1.00 97.56 71 THR A O 1
ATOM 582 N N . ILE A 1 72 ? -8.112 0.338 7.916 1.00 98.50 72 ILE A N 1
ATOM 583 C CA . ILE A 1 72 ? -8.202 0.394 6.458 1.00 98.50 72 ILE A CA 1
ATOM 584 C C . ILE A 1 72 ? -6.790 0.368 5.868 1.00 98.50 72 ILE A C 1
ATOM 586 O O . ILE A 1 72 ? -5.930 1.152 6.271 1.00 98.50 72 ILE A O 1
ATOM 590 N N . LEU A 1 73 ? -6.566 -0.487 4.870 1.00 98.62 73 LEU A N 1
ATOM 591 C CA . LEU A 1 73 ? -5.327 -0.547 4.096 1.00 98.62 73 LEU A CA 1
ATOM 592 C C . LEU A 1 73 ? -5.581 -0.119 2.646 1.00 98.62 73 LEU A C 1
ATOM 594 O O . LEU A 1 73 ? -6.405 -0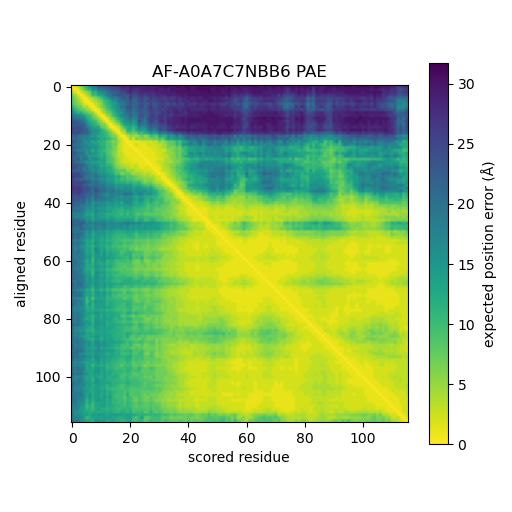.711 1.947 1.00 98.62 73 LEU A O 1
ATOM 598 N N . THR A 1 74 ? -4.864 0.900 2.174 1.00 98.56 74 THR A N 1
ATOM 599 C CA . THR A 1 74 ? -5.023 1.414 0.804 1.00 98.56 74 THR A CA 1
ATOM 600 C C . THR A 1 74 ? -4.009 0.799 -0.152 1.00 98.56 74 THR A C 1
ATOM 602 O O . THR A 1 74 ? -2.865 0.601 0.239 1.00 98.56 74 THR A O 1
ATOM 605 N N . ASP A 1 75 ? -4.411 0.509 -1.395 1.00 97.69 75 ASP A N 1
ATOM 606 C CA . ASP A 1 75 ? -3.559 0.111 -2.530 1.00 97.69 75 ASP A CA 1
ATOM 607 C C . ASP A 1 75 ? -2.308 -0.696 -2.114 1.00 97.69 75 ASP A C 1
ATOM 609 O O . ASP A 1 75 ? -1.179 -0.206 -2.239 1.00 97.69 75 ASP A O 1
ATOM 613 N N . PRO A 1 76 ? -2.475 -1.899 -1.528 1.00 97.00 76 PRO A N 1
ATOM 614 C CA . PRO A 1 76 ? -1.386 -2.592 -0.855 1.00 97.00 76 PRO A CA 1
ATOM 615 C C . PRO A 1 76 ? -0.337 -3.091 -1.848 1.00 97.00 76 PRO A C 1
ATOM 617 O O . PRO A 1 76 ? -0.547 -4.056 -2.583 1.00 97.00 76 PRO A O 1
ATOM 620 N N . VAL A 1 77 ? 0.848 -2.484 -1.811 1.00 95.50 77 VAL A N 1
ATOM 621 C CA . VAL A 1 77 ? 2.023 -2.957 -2.544 1.00 95.50 77 VAL A CA 1
ATOM 622 C C . VAL A 1 77 ? 3.081 -3.347 -1.521 1.00 95.50 77 VAL A C 1
ATOM 624 O O . VAL A 1 77 ? 3.638 -2.498 -0.836 1.00 95.50 77 VAL A O 1
ATOM 627 N N . PHE A 1 78 ? 3.401 -4.636 -1.413 1.00 95.19 78 PHE A N 1
ATOM 628 C CA . PHE A 1 78 ? 4.474 -5.140 -0.532 1.00 95.19 78 PHE A CA 1
ATOM 629 C C . PHE A 1 78 ? 5.616 -5.807 -1.310 1.00 95.19 78 PHE A C 1
ATOM 631 O O . PHE A 1 78 ? 6.681 -6.097 -0.763 1.00 95.19 78 PHE A O 1
ATOM 638 N N . SER A 1 79 ? 5.433 -5.997 -2.616 1.00 93.62 79 SER A N 1
ATOM 639 C CA . SER A 1 79 ? 6.409 -6.626 -3.497 1.00 93.62 79 SER A CA 1
ATOM 640 C C . SER A 1 79 ? 7.678 -5.780 -3.673 1.00 93.62 79 SER A C 1
ATOM 642 O O . SER A 1 79 ? 7.714 -4.558 -3.508 1.00 93.62 79 SER A O 1
ATOM 644 N N . LYS A 1 80 ? 8.763 -6.445 -4.090 1.00 92.50 80 LYS A N 1
ATOM 645 C CA . LYS A 1 80 ? 10.023 -5.775 -4.464 1.00 92.50 80 LYS A CA 1
ATOM 646 C C . LYS A 1 80 ? 9.904 -4.983 -5.771 1.00 92.50 80 LYS A C 1
ATOM 648 O O . LYS A 1 80 ? 10.769 -4.149 -6.055 1.00 92.50 80 LYS A O 1
ATOM 653 N N . ARG A 1 81 ? 8.892 -5.282 -6.591 1.00 93.31 81 ARG A N 1
ATOM 654 C CA . ARG A 1 81 ? 8.667 -4.674 -7.903 1.00 93.31 81 ARG A CA 1
ATOM 655 C C . ARG A 1 81 ? 7.185 -4.434 -8.162 1.00 93.31 81 ARG A C 1
ATOM 657 O O . ARG A 1 81 ? 6.366 -5.322 -7.943 1.00 93.31 81 ARG A O 1
ATOM 664 N N . ALA A 1 82 ? 6.908 -3.262 -8.709 1.00 92.62 82 ALA A N 1
ATOM 665 C CA . ALA A 1 82 ? 5.646 -2.874 -9.321 1.00 92.62 82 ALA A CA 1
ATOM 666 C C . ALA A 1 82 ? 5.571 -3.507 -10.721 1.00 92.62 82 ALA A C 1
ATOM 668 O O . ALA A 1 82 ? 5.891 -2.876 -11.725 1.00 92.62 82 ALA A O 1
ATOM 669 N N . SER A 1 83 ? 5.325 -4.818 -10.793 1.00 91.81 83 SER A N 1
ATOM 670 C CA . SER A 1 83 ? 5.386 -5.566 -12.052 1.00 91.81 83 SER A CA 1
ATOM 671 C C . SER A 1 83 ? 4.695 -6.924 -11.945 1.00 91.81 83 SER A C 1
ATOM 673 O O . SER A 1 83 ? 4.803 -7.565 -10.896 1.00 91.81 83 SER A O 1
ATOM 675 N N . PRO A 1 84 ? 4.096 -7.432 -13.040 1.00 88.31 84 PRO A N 1
ATOM 676 C CA . PRO A 1 84 ? 3.651 -8.823 -13.113 1.00 88.31 84 PRO A CA 1
ATOM 677 C C . PRO A 1 84 ? 4.823 -9.822 -13.164 1.00 88.31 84 PRO A C 1
ATOM 679 O O . PRO A 1 84 ? 4.628 -1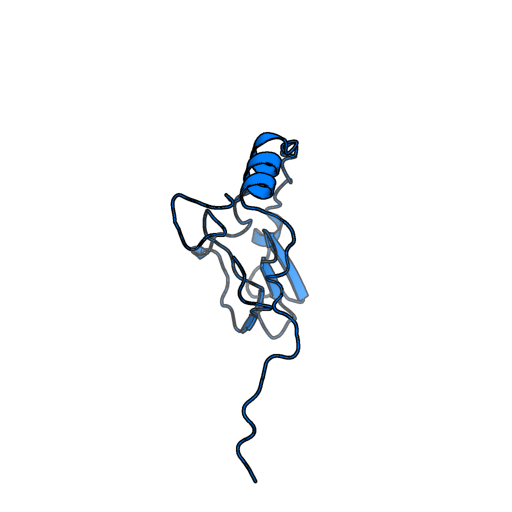1.015 -12.943 1.00 88.31 84 PRO A O 1
ATOM 682 N N . PHE A 1 85 ? 6.050 -9.364 -13.446 1.00 91.81 85 PHE A N 1
ATOM 683 C CA . PHE A 1 85 ? 7.251 -10.201 -13.503 1.00 91.81 85 PHE A CA 1
ATOM 684 C C . PHE A 1 85 ? 8.185 -9.930 -12.320 1.00 91.81 85 PHE A C 1
ATOM 686 O O . PHE A 1 85 ? 8.482 -8.785 -11.984 1.00 91.81 85 PHE A O 1
ATOM 693 N N . SER A 1 86 ? 8.762 -10.986 -11.747 1.00 88.00 86 SER A N 1
ATOM 694 C CA . SER A 1 86 ? 9.705 -10.878 -10.621 1.00 88.00 86 SER A CA 1
ATOM 695 C C . SER A 1 86 ? 11.058 -10.248 -10.995 1.00 88.00 86 SER A C 1
ATOM 697 O O . SER A 1 86 ? 11.735 -9.657 -10.148 1.00 88.00 86 SER A O 1
ATOM 699 N N . TRP A 1 87 ? 11.462 -10.350 -12.264 1.00 89.81 87 TRP A N 1
ATOM 700 C CA . TRP A 1 87 ? 12.784 -9.944 -12.756 1.00 89.81 87 TRP A CA 1
ATOM 701 C C . TRP A 1 87 ? 12.780 -8.636 -13.563 1.00 89.81 87 TRP A C 1
ATOM 703 O O . TRP A 1 87 ? 13.828 -8.000 -13.685 1.00 89.81 87 TRP A O 1
ATOM 713 N N . ALA A 1 88 ? 11.622 -8.192 -14.056 1.00 89.06 88 ALA A N 1
ATOM 714 C CA . ALA A 1 88 ? 11.469 -6.985 -14.871 1.00 89.06 88 ALA A CA 1
ATOM 715 C C . ALA A 1 88 ? 10.544 -5.955 -14.213 1.00 89.06 88 ALA A C 1
ATOM 717 O O . ALA A 1 88 ? 9.734 -6.298 -13.360 1.00 89.06 88 ALA A O 1
ATOM 718 N N . GLY A 1 89 ? 10.651 -4.694 -14.635 1.00 88.81 89 GLY A N 1
ATOM 719 C CA . GLY A 1 89 ? 9.781 -3.598 -14.194 1.00 88.81 89 GLY A CA 1
ATOM 720 C C . GLY A 1 89 ? 10.351 -2.753 -13.045 1.00 88.81 89 GLY A C 1
ATOM 721 O O . GLY A 1 89 ? 11.450 -3.033 -12.558 1.00 88.81 89 GLY A O 1
ATOM 722 N N . PRO A 1 90 ? 9.654 -1.684 -12.629 1.00 89.50 90 PRO A N 1
ATOM 723 C CA . PRO A 1 90 ? 10.111 -0.772 -11.583 1.00 89.50 90 PRO A CA 1
ATOM 724 C C . PRO A 1 90 ? 10.418 -1.494 -10.265 1.00 89.50 90 PRO A C 1
ATOM 726 O O . PRO A 1 90 ? 9.581 -2.209 -9.716 1.00 89.50 90 PRO A O 1
ATOM 729 N N . LYS A 1 91 ? 11.642 -1.318 -9.753 1.00 89.75 91 LYS A N 1
ATOM 730 C CA . LYS A 1 91 ? 12.036 -1.814 -8.430 1.00 89.75 91 LYS A CA 1
ATOM 731 C C . LYS A 1 91 ? 11.661 -0.783 -7.377 1.00 89.75 91 LYS A C 1
ATOM 733 O O . LYS A 1 91 ? 11.923 0.405 -7.553 1.00 89.75 91 LYS A O 1
ATOM 738 N N . ARG A 1 92 ? 11.116 -1.258 -6.264 1.00 89.19 92 ARG A N 1
ATOM 739 C CA . ARG A 1 92 ? 10.924 -0.460 -5.057 1.00 89.19 92 ARG A CA 1
ATOM 740 C C . ARG A 1 92 ? 12.265 0.110 -4.577 1.00 89.19 92 ARG A C 1
ATOM 742 O O . ARG A 1 92 ? 13.258 -0.615 -4.513 1.00 89.19 92 ARG A O 1
ATOM 749 N N . LEU A 1 93 ? 12.277 1.403 -4.253 1.00 86.69 93 LEU A N 1
ATOM 750 C CA . LEU A 1 93 ? 13.476 2.116 -3.793 1.00 86.69 93 LEU A CA 1
ATOM 751 C C . LEU A 1 93 ? 13.682 2.011 -2.278 1.00 86.69 93 LEU A C 1
ATOM 753 O O . LEU A 1 93 ? 14.819 1.926 -1.828 1.00 86.69 93 LEU A O 1
ATOM 757 N N . ILE A 1 94 ? 12.591 2.007 -1.511 1.00 87.25 94 ILE A N 1
ATOM 758 C CA . ILE A 1 94 ? 12.586 2.029 -0.043 1.00 87.25 94 ILE A CA 1
ATOM 759 C C . ILE A 1 94 ? 11.726 0.864 0.437 1.00 87.25 94 ILE A C 1
ATOM 761 O O . ILE A 1 94 ? 10.664 0.625 -0.137 1.00 87.25 94 ILE A O 1
ATOM 765 N N . ALA A 1 95 ? 12.194 0.115 1.435 1.00 90.44 95 ALA A N 1
ATOM 766 C CA . ALA A 1 95 ? 11.415 -0.964 2.039 1.00 90.44 95 ALA A CA 1
ATOM 767 C C . ALA A 1 95 ? 10.091 -0.424 2.622 1.00 90.44 95 ALA A C 1
ATOM 769 O O . ALA A 1 95 ? 10.049 0.737 3.026 1.00 90.44 95 ALA A O 1
ATOM 770 N N . PRO A 1 96 ? 9.009 -1.221 2.647 1.00 93.69 96 PRO A N 1
ATOM 771 C CA . PRO A 1 96 ? 7.786 -0.786 3.311 1.00 93.69 96 PRO A CA 1
ATOM 772 C C . PRO A 1 96 ? 8.060 -0.524 4.800 1.00 93.69 96 PRO A C 1
ATOM 774 O O . PRO A 1 96 ? 8.832 -1.257 5.416 1.00 93.69 96 PRO A O 1
ATOM 777 N N . ALA A 1 97 ? 7.455 0.528 5.355 1.00 93.81 97 ALA A N 1
ATOM 778 C CA . ALA A 1 97 ? 7.693 0.947 6.740 1.00 93.81 97 ALA A CA 1
ATOM 779 C C . ALA A 1 97 ? 7.195 -0.076 7.778 1.00 93.81 97 ALA A C 1
ATOM 781 O O . ALA A 1 97 ? 7.726 -0.127 8.884 1.00 93.81 97 ALA A O 1
ATOM 782 N N . ILE A 1 98 ? 6.200 -0.882 7.399 1.00 94.44 98 ILE A N 1
ATOM 783 C CA . ILE A 1 98 ? 5.658 -2.009 8.163 1.00 94.44 98 ILE A CA 1
ATOM 784 C C . ILE A 1 98 ? 5.732 -3.236 7.252 1.00 94.44 98 ILE A C 1
ATOM 786 O O . ILE A 1 98 ? 5.366 -3.145 6.073 1.00 94.44 98 ILE A O 1
ATOM 790 N N . SER A 1 99 ? 6.238 -4.362 7.755 1.00 93.81 99 SER A N 1
ATOM 791 C CA . SER A 1 99 ? 6.199 -5.621 7.005 1.00 93.81 99 SER A CA 1
ATOM 792 C C . SER A 1 99 ? 4.773 -6.179 6.932 1.00 93.81 99 SER A C 1
ATOM 794 O O . SER A 1 99 ? 3.892 -5.756 7.675 1.00 93.81 99 SER A O 1
ATOM 796 N N . LEU A 1 100 ? 4.514 -7.113 6.013 1.00 94.44 100 LEU A N 1
ATOM 797 C CA . LEU A 1 100 ? 3.168 -7.679 5.870 1.00 94.44 100 LEU A CA 1
ATOM 798 C C . LEU A 1 100 ? 2.763 -8.456 7.135 1.00 94.44 100 LEU A C 1
ATOM 800 O O . LEU A 1 100 ? 1.598 -8.466 7.511 1.00 94.44 100 LEU A O 1
ATOM 804 N N . GLU A 1 101 ? 3.744 -9.073 7.790 1.00 94.62 101 GLU A N 1
ATOM 805 C CA . GLU A 1 101 ? 3.598 -9.885 8.995 1.00 94.62 101 GLU A CA 1
ATOM 806 C C . GLU A 1 101 ? 3.365 -9.048 10.263 1.00 94.62 101 GLU A C 1
ATOM 808 O O . GLU A 1 101 ? 2.879 -9.572 11.260 1.00 94.62 101 GLU A O 1
ATOM 813 N N . GLU A 1 102 ? 3.718 -7.762 10.231 1.00 94.06 102 GLU A N 1
ATOM 814 C CA . GLU A 1 102 ? 3.547 -6.814 11.340 1.00 94.06 102 GLU A CA 1
ATOM 815 C C . GLU A 1 102 ? 2.279 -5.959 11.202 1.00 94.06 102 GLU A C 1
ATOM 817 O O . GLU A 1 102 ? 2.036 -5.081 12.033 1.00 94.06 102 GLU A O 1
ATOM 822 N N . LEU A 1 103 ? 1.481 -6.169 10.150 1.00 94.44 103 LEU A N 1
ATOM 823 C CA . LEU A 1 103 ? 0.217 -5.457 10.007 1.00 94.44 103 LEU A CA 1
ATOM 824 C C . LEU A 1 103 ? -0.754 -5.855 11.131 1.00 94.44 103 LEU A C 1
ATOM 826 O O . LEU A 1 103 ? -0.845 -7.038 11.466 1.00 94.44 103 LEU A O 1
ATOM 830 N N . PRO A 1 104 ? -1.513 -4.892 11.686 1.00 93.94 104 PRO A N 1
ATOM 831 C CA . PRO A 1 104 ? -2.640 -5.218 12.548 1.00 93.94 104 PRO A CA 1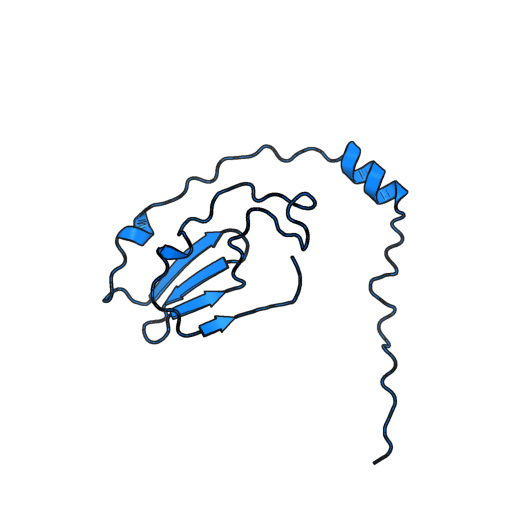
ATOM 832 C C . PRO A 1 104 ? -3.762 -5.873 11.731 1.00 93.94 104 PRO A C 1
ATOM 834 O O . PRO A 1 104 ? -3.716 -5.903 10.497 1.00 93.94 104 PRO A O 1
ATOM 837 N N . ASP A 1 105 ? -4.807 -6.331 12.416 1.00 94.25 105 ASP A N 1
ATOM 838 C CA . ASP A 1 105 ? -6.021 -6.796 11.751 1.00 94.25 105 ASP A CA 1
ATOM 839 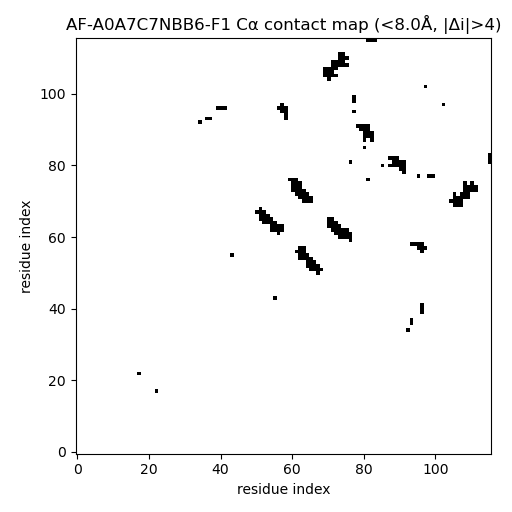C C . ASP A 1 105 ? -6.610 -5.683 10.870 1.00 94.25 105 ASP A C 1
ATOM 841 O O . ASP A 1 105 ? -6.790 -4.539 11.300 1.00 94.25 105 ASP A O 1
ATOM 845 N N . ILE A 1 106 ? -6.872 -6.024 9.607 1.00 96.94 106 ILE A N 1
ATOM 846 C CA . ILE A 1 106 ? -7.398 -5.105 8.598 1.00 96.94 106 ILE A CA 1
ATOM 847 C C . ILE A 1 106 ? -8.865 -5.438 8.346 1.00 96.94 106 ILE A C 1
ATOM 849 O O . ILE A 1 106 ? -9.185 -6.538 7.896 1.00 96.94 106 I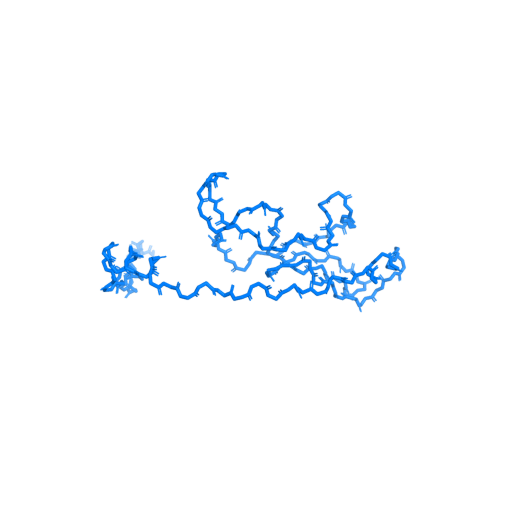LE A O 1
ATOM 853 N N . ASP A 1 107 ? -9.743 -4.463 8.559 1.00 98.12 107 ASP A N 1
ATOM 854 C CA . ASP A 1 107 ? -11.175 -4.603 8.294 1.00 98.12 107 ASP A CA 1
ATOM 855 C C . ASP A 1 107 ? -11.499 -4.386 6.812 1.00 98.12 107 ASP A C 1
ATOM 857 O O . ASP A 1 107 ? -12.371 -5.046 6.244 1.00 98.12 107 ASP A O 1
ATOM 861 N N . VAL A 1 108 ? -10.806 -3.436 6.172 1.00 98.25 108 VAL A N 1
ATOM 862 C CA . VAL A 1 108 ? -11.093 -3.016 4.795 1.00 98.25 108 VAL A CA 1
ATOM 863 C C . VAL A 1 108 ? -9.811 -2.825 3.996 1.00 98.25 108 VAL A C 1
ATOM 865 O O . VAL A 1 108 ? -8.888 -2.134 4.421 1.00 98.25 108 VAL A O 1
ATOM 868 N N . ILE A 1 109 ? -9.793 -3.363 2.777 1.00 98.31 109 ILE A N 1
ATOM 869 C CA . ILE A 1 109 ? -8.771 -3.060 1.773 1.00 98.31 109 ILE A CA 1
ATOM 870 C C . ILE A 1 109 ? -9.419 -2.255 0.652 1.00 98.31 109 ILE A C 1
ATOM 872 O O . ILE A 1 109 ? -10.426 -2.677 0.082 1.00 98.31 109 ILE A O 1
ATOM 876 N N . THR A 1 110 ? -8.831 -1.113 0.308 1.00 98.19 110 THR A N 1
ATOM 877 C CA . THR A 1 110 ? -9.294 -0.297 -0.819 1.00 98.19 110 THR A CA 1
ATOM 878 C C . THR A 1 110 ? -8.330 -0.411 -1.985 1.00 98.19 110 THR A C 1
ATOM 880 O O . THR A 1 110 ? -7.122 -0.276 -1.795 1.00 98.19 110 THR A O 1
ATOM 883 N N . VAL A 1 111 ? -8.870 -0.591 -3.188 1.00 97.50 111 VAL A N 1
ATOM 884 C CA . VAL A 1 111 ? -8.106 -0.585 -4.438 1.00 97.50 111 VAL A CA 1
ATOM 885 C C . VAL A 1 111 ? -8.650 0.527 -5.318 1.00 97.50 111 VAL A C 1
ATOM 887 O O . VAL A 1 111 ? -9.800 0.472 -5.751 1.00 97.50 111 VAL A O 1
ATOM 890 N N . SER A 1 112 ? -7.839 1.550 -5.560 1.00 96.19 112 SER A N 1
ATOM 891 C CA . SER A 1 112 ? -8.235 2.717 -6.344 1.00 96.19 112 SER A CA 1
ATOM 892 C C . SER A 1 112 ? -8.299 2.406 -7.843 1.00 96.19 112 SER A C 1
ATOM 894 O O . SER A 1 112 ? -9.191 2.894 -8.535 1.00 96.19 112 SER A O 1
ATOM 896 N N . HIS A 1 113 ? -7.370 1.590 -8.349 1.00 94.62 113 HIS A N 1
ATOM 897 C CA . HIS A 1 113 ? -7.279 1.184 -9.753 1.00 94.62 113 HIS A CA 1
ATOM 898 C C . HIS A 1 113 ? -6.370 -0.051 -9.930 1.00 94.62 113 HIS A C 1
ATOM 900 O O . HIS A 1 113 ? -5.805 -0.563 -8.969 1.00 94.62 113 HIS A O 1
ATOM 906 N N . ASN A 1 114 ? -6.223 -0.545 -11.166 1.00 90.44 114 ASN A N 1
ATOM 907 C CA . ASN A 1 114 ? -5.560 -1.818 -11.490 1.00 90.44 114 ASN A CA 1
ATOM 908 C C . ASN A 1 114 ? -4.160 -1.675 -12.129 1.00 90.44 114 ASN A C 1
ATOM 910 O O . ASN A 1 114 ? -3.808 -2.454 -13.020 1.00 90.44 114 ASN A O 1
ATOM 914 N N . HIS A 1 115 ? -3.359 -0.698 -11.696 1.00 88.19 115 HIS A N 1
ATOM 915 C CA . HIS A 1 115 ? -1.970 -0.558 -12.149 1.00 88.19 115 HIS A CA 1
ATOM 916 C C . HIS A 1 115 ? -0.989 -1.197 -11.163 1.00 88.19 115 HIS A C 1
ATOM 918 O O . HIS A 1 115 ? -1.270 -1.326 -9.973 1.00 88.19 115 HIS A O 1
ATOM 924 N N . TYR A 1 116 ? 0.160 -1.602 -11.705 1.00 81.44 116 TYR A N 1
ATOM 925 C CA . TYR A 1 116 ? 1.321 -2.038 -10.937 1.00 81.44 116 TYR A CA 1
ATOM 926 C C . TYR A 1 116 ? 2.251 -0.868 -10.651 1.00 81.44 116 TYR A C 1
ATOM 928 O O . TYR A 1 116 ? 2.535 -0.096 -11.599 1.00 81.44 116 TYR A O 1
#

pLDDT: mean 84.84, std 14.83, range [44.53, 98.62]

Solvent-accessible surface area (backbone atoms only — not comparable to full-atom values): 7798 Å² total; per-residue (Å²): 133,81,87,76,78,87,70,80,78,64,76,56,92,74,75,56,93,63,48,74,65,51,52,53,48,45,72,71,69,54,77,76,77,80,84,71,81,75,86,81,74,70,68,69,76,74,57,54,95,86,60,55,66,47,76,44,76,32,46,93,74,16,34,45,37,28,76,67,85,52,31,35,37,29,44,85,72,85,64,68,37,48,40,99,43,98,89,50,67,55,64,61,89,68,80,59,69,59,54,86,90,70,56,74,84,69,76,42,78,47,73,91,72,94,78,99

Mean predicted aligned error: 9.82 Å